Protein AF-A0A3D1R033-F1 (afdb_monomer_lite)

pLDDT: mean 73.78, std 19.78, range [32.72, 96.75]

Structure (mmCIF, N/CA/C/O backbone):
data_AF-A0A3D1R033-F1
#
_entry.id   AF-A0A3D1R033-F1
#
loop_
_atom_site.group_PDB
_atom_site.id
_atom_site.type_symbol
_atom_site.label_atom_id
_atom_site.label_alt_id
_atom_site.label_comp_id
_atom_site.label_asym_id
_atom_site.label_entity_id
_atom_site.label_seq_id
_atom_site.pdbx_PDB_ins_code
_atom_site.Cartn_x
_atom_site.Cartn_y
_atom_site.Cartn_z
_atom_site.occupancy
_atom_site.B_iso_or_equiv
_atom_site.auth_seq_id
_atom_site.auth_comp_id
_atom_site.auth_asym_id
_atom_site.auth_atom_id
_atom_site.pdbx_PDB_model_num
ATOM 1 N N . PRO A 1 1 ? 8.040 41.204 24.868 1.00 49.44 1 PRO A N 1
ATOM 2 C CA . PRO A 1 1 ? 8.671 40.110 24.088 1.00 49.44 1 PRO A CA 1
ATOM 3 C C . PRO A 1 1 ? 7.878 38.825 24.347 1.00 49.44 1 PRO A C 1
ATOM 5 O O . PRO A 1 1 ? 7.526 38.608 25.505 1.00 49.44 1 PRO A O 1
ATOM 8 N N . PRO A 1 2 ? 7.534 38.022 23.327 1.00 40.97 2 PRO A N 1
ATOM 9 C CA . PRO A 1 2 ? 7.002 36.685 23.576 1.00 40.97 2 PRO A CA 1
ATOM 10 C C . PRO A 1 2 ? 8.045 35.855 24.349 1.00 40.97 2 PRO A C 1
ATOM 12 O O . PRO A 1 2 ? 9.244 36.130 24.215 1.00 40.97 2 PRO A O 1
ATOM 15 N N . PRO A 1 3 ? 7.625 34.883 25.179 1.00 46.97 3 PRO A N 1
ATOM 16 C CA . PRO A 1 3 ? 8.569 33.964 25.802 1.00 46.97 3 PRO A CA 1
ATOM 17 C C . PRO A 1 3 ? 9.394 33.267 24.707 1.00 46.97 3 PRO A C 1
ATOM 19 O O . PRO A 1 3 ? 8.871 33.046 23.609 1.00 46.97 3 PRO A O 1
ATOM 22 N N . PRO A 1 4 ? 10.674 32.941 24.967 1.00 55.88 4 PRO A N 1
ATOM 23 C CA . PRO A 1 4 ? 11.448 32.145 24.027 1.00 55.88 4 PRO A CA 1
ATOM 24 C C . PRO A 1 4 ? 10.674 30.858 23.736 1.00 55.88 4 PRO A C 1
ATOM 26 O O . PRO A 1 4 ? 10.127 30.241 24.654 1.00 55.88 4 PRO A O 1
ATOM 29 N N . ALA A 1 5 ? 10.588 30.492 22.456 1.00 43.47 5 ALA A N 1
ATOM 30 C CA . ALA A 1 5 ? 9.993 29.230 22.050 1.00 43.47 5 ALA A CA 1
ATOM 31 C C . ALA A 1 5 ? 10.626 28.102 22.875 1.00 43.47 5 ALA A C 1
ATOM 33 O O . ALA A 1 5 ? 11.848 28.074 23.055 1.00 43.47 5 ALA A O 1
ATOM 34 N N . ALA A 1 6 ? 9.790 27.211 23.413 1.00 36.84 6 ALA A N 1
ATOM 35 C CA . ALA A 1 6 ? 10.281 26.027 24.097 1.00 36.84 6 ALA A CA 1
ATOM 36 C C . ALA A 1 6 ? 11.254 25.285 23.162 1.00 36.84 6 ALA A C 1
ATOM 38 O O . ALA A 1 6 ? 10.999 25.228 21.953 1.00 36.84 6 ALA A O 1
ATOM 39 N N . PRO A 1 7 ? 12.374 24.752 23.682 1.00 39.12 7 PRO A N 1
ATOM 40 C CA . PRO A 1 7 ? 13.265 23.944 22.867 1.00 39.12 7 PRO A CA 1
ATOM 41 C C . PRO A 1 7 ? 12.465 22.783 22.256 1.00 39.12 7 PRO A C 1
ATOM 43 O O . PRO A 1 7 ? 11.552 22.269 22.914 1.00 39.12 7 PRO A O 1
ATOM 46 N N . PRO A 1 8 ? 12.767 22.379 21.010 1.00 33.62 8 PRO A N 1
ATOM 47 C CA . PRO A 1 8 ? 12.106 21.233 20.405 1.00 33.62 8 PRO A CA 1
ATOM 48 C C . PRO A 1 8 ? 12.266 20.009 21.321 1.00 33.62 8 PRO A C 1
ATOM 50 O O . PRO A 1 8 ? 13.303 19.882 21.986 1.00 33.62 8 PRO A O 1
ATOM 53 N N . PRO A 1 9 ? 11.255 19.124 21.395 1.00 33.53 9 PRO A N 1
ATOM 54 C CA . PRO A 1 9 ? 11.379 17.896 22.166 1.00 33.53 9 PRO A CA 1
ATOM 55 C C . PRO A 1 9 ? 12.612 17.108 21.692 1.00 33.53 9 PRO A C 1
ATOM 57 O O . PRO A 1 9 ? 12.979 17.196 20.514 1.00 33.53 9 PRO A O 1
ATOM 60 N N . PRO A 1 10 ? 13.275 16.356 22.589 1.00 34.25 10 PRO A N 1
ATOM 61 C CA . PRO A 1 10 ? 14.372 15.492 22.182 1.00 34.25 10 PRO A CA 1
ATOM 62 C C . PRO A 1 10 ? 13.885 14.511 21.104 1.00 34.25 10 PRO A C 1
ATOM 64 O O . PRO A 1 10 ? 12.712 14.122 21.130 1.00 34.25 10 PRO A O 1
ATOM 67 N N . PRO A 1 11 ? 14.758 14.105 20.164 1.00 32.72 11 PRO A N 1
ATOM 68 C CA . PRO A 1 11 ? 14.402 13.081 19.192 1.00 32.72 11 PRO A CA 1
ATOM 69 C C . PRO A 1 11 ? 13.940 11.810 19.925 1.00 32.72 11 PRO A C 1
ATOM 71 O O . PRO A 1 11 ? 14.441 11.529 21.025 1.00 32.72 11 PRO A O 1
ATOM 74 N N . PRO A 1 12 ? 12.983 11.053 19.358 1.00 34.19 12 PRO A N 1
ATOM 75 C CA . PRO A 1 12 ? 12.573 9.781 19.935 1.00 34.19 12 PRO A CA 1
ATOM 76 C C . PRO A 1 12 ? 13.790 8.853 20.105 1.00 34.19 12 PRO A C 1
ATOM 78 O O . PRO A 1 12 ? 14.786 8.985 19.386 1.00 34.19 12 PRO A O 1
ATOM 81 N N . PRO A 1 13 ? 13.766 7.938 21.092 1.00 35.56 13 PRO A N 1
ATOM 82 C CA . PRO A 1 13 ? 14.843 6.974 21.255 1.00 35.56 13 PRO A CA 1
ATOM 83 C C . PRO A 1 13 ? 14.988 6.131 19.979 1.00 35.56 13 PRO A C 1
ATOM 85 O O . PRO A 1 13 ? 13.977 5.807 19.352 1.00 35.56 13 PRO A O 1
ATOM 88 N N . PRO A 1 14 ? 16.220 5.738 19.603 1.00 40.69 14 PRO A N 1
ATOM 89 C CA . PRO A 1 14 ? 16.421 4.900 18.434 1.00 40.69 14 PRO A CA 1
ATOM 90 C C . PRO A 1 14 ? 15.657 3.579 18.602 1.00 40.69 14 PRO A C 1
ATOM 92 O O . PRO A 1 14 ? 15.590 3.047 19.718 1.00 40.69 14 PRO A O 1
ATOM 95 N N . PRO A 1 15 ? 15.122 3.017 17.508 1.00 43.94 15 PRO A N 1
ATOM 96 C CA . PRO A 1 15 ? 14.388 1.766 17.565 1.00 43.94 15 PRO A CA 1
ATOM 97 C C . PRO A 1 15 ? 15.254 0.627 18.136 1.00 43.94 15 PRO A C 1
ATOM 99 O O . PRO A 1 15 ? 16.477 0.605 17.935 1.00 43.94 15 PRO A O 1
ATOM 102 N N . PRO A 1 16 ? 14.657 -0.347 18.847 1.00 49.84 16 PRO A N 1
ATOM 103 C CA . PRO A 1 16 ? 15.392 -1.479 19.386 1.00 49.84 16 PRO A CA 1
ATOM 104 C C . PRO A 1 16 ? 16.054 -2.270 18.250 1.00 49.84 16 PRO A C 1
ATOM 106 O O . PRO A 1 16 ? 15.474 -2.500 17.187 1.00 49.84 16 PRO A O 1
ATOM 109 N N . ARG A 1 17 ? 17.296 -2.719 18.476 1.00 43.06 17 ARG A N 1
ATOM 110 C CA . ARG A 1 17 ? 18.035 -3.542 17.507 1.00 43.06 17 ARG A CA 1
ATOM 111 C C . ARG A 1 17 ? 17.216 -4.788 17.154 1.00 43.06 17 ARG A C 1
ATOM 113 O O . ARG A 1 17 ? 16.924 -5.596 18.030 1.00 43.06 17 ARG A O 1
ATOM 120 N N . GLY A 1 18 ? 16.891 -4.951 15.872 1.00 49.47 18 GLY A N 1
ATOM 121 C CA . GLY A 1 18 ? 16.101 -6.079 15.364 1.00 49.47 18 GLY A CA 1
ATOM 122 C C . GLY A 1 18 ? 14.633 -5.762 15.067 1.00 49.47 18 GLY A C 1
ATOM 123 O O . GLY A 1 18 ? 13.927 -6.653 14.594 1.00 49.47 18 GLY A O 1
ATOM 124 N N . ALA A 1 19 ? 14.179 -4.524 15.287 1.00 54.16 19 ALA A N 1
ATOM 125 C CA . ALA A 1 19 ? 12.882 -4.082 14.794 1.00 54.16 19 ALA A CA 1
ATOM 126 C C . ALA A 1 19 ? 12.841 -4.162 13.259 1.00 54.16 19 ALA A C 1
ATOM 128 O O . ALA A 1 19 ? 13.741 -3.683 12.563 1.00 54.16 19 ALA A O 1
ATOM 129 N N . ARG A 1 20 ? 11.807 -4.820 12.735 1.00 60.94 20 ARG A N 1
ATOM 130 C CA . ARG A 1 20 ? 11.523 -4.911 11.299 1.00 60.94 20 ARG A CA 1
ATOM 131 C C . ARG A 1 20 ? 10.253 -4.116 11.018 1.00 60.94 20 ARG A C 1
ATOM 133 O O . ARG A 1 20 ? 9.360 -4.132 11.866 1.00 60.94 20 ARG A O 1
ATOM 140 N N . PRO A 1 21 ? 10.149 -3.446 9.857 1.00 64.12 21 PRO A N 1
ATOM 141 C CA . PRO A 1 21 ? 8.902 -2.797 9.495 1.00 64.12 21 PRO A CA 1
ATOM 142 C C . PRO A 1 21 ? 7.780 -3.848 9.467 1.00 64.12 21 PRO A C 1
ATOM 144 O O . PRO A 1 21 ? 8.030 -4.988 9.050 1.00 64.12 21 PRO A O 1
ATOM 147 N N . PRO A 1 22 ? 6.566 -3.497 9.923 1.00 73.38 22 PRO A N 1
ATOM 148 C CA . PRO A 1 22 ? 5.426 -4.389 9.813 1.00 73.38 22 PRO A CA 1
ATOM 149 C C . PRO A 1 22 ? 5.198 -4.774 8.346 1.00 73.38 22 PRO A C 1
ATOM 151 O O . PRO A 1 22 ? 5.546 -4.003 7.441 1.00 73.38 22 PRO A O 1
ATOM 154 N N . PRO A 1 23 ? 4.651 -5.972 8.090 1.00 80.94 23 PRO A N 1
ATOM 155 C CA . PRO A 1 23 ? 4.440 -6.439 6.732 1.00 80.94 23 PRO A CA 1
ATOM 156 C C . PRO A 1 23 ? 3.454 -5.531 5.994 1.00 80.94 23 PRO A C 1
ATOM 158 O O . PRO A 1 23 ? 2.589 -4.892 6.589 1.00 80.94 23 PRO A O 1
ATOM 161 N N . VAL A 1 24 ? 3.589 -5.502 4.673 1.00 85.19 24 VAL A N 1
ATOM 162 C CA . VAL A 1 24 ? 2.673 -4.803 3.771 1.00 85.19 24 VAL A CA 1
ATOM 163 C C . VAL A 1 24 ? 1.866 -5.851 3.028 1.00 85.19 24 VAL A C 1
ATOM 165 O O . VAL A 1 24 ? 2.441 -6.788 2.468 1.00 85.19 24 VAL A O 1
ATOM 168 N N . TYR A 1 25 ? 0.550 -5.675 2.984 1.00 87.56 25 TYR A N 1
ATOM 169 C CA . TYR A 1 25 ? -0.315 -6.519 2.172 1.00 87.56 25 TYR A CA 1
ATOM 170 C C . TYR A 1 25 ? -0.356 -5.994 0.737 1.00 87.56 25 TYR A C 1
ATOM 172 O O . TYR A 1 25 ? -0.741 -4.852 0.486 1.00 87.56 25 TYR A O 1
ATOM 180 N N . TYR A 1 26 ? 0.038 -6.853 -0.201 1.00 89.88 26 TYR A N 1
ATOM 181 C CA . TYR A 1 26 ? -0.122 -6.626 -1.632 1.00 89.88 26 TYR A CA 1
ATOM 182 C C . TYR A 1 26 ? -1.336 -7.411 -2.112 1.00 89.88 26 TYR A C 1
ATOM 184 O O . TYR A 1 26 ? -1.348 -8.640 -2.074 1.00 89.88 26 TYR A O 1
ATOM 192 N N . ILE A 1 27 ? -2.351 -6.691 -2.566 1.00 93.81 27 ILE A N 1
ATOM 193 C CA . ILE A 1 27 ? -3.629 -7.245 -2.995 1.00 93.81 27 ILE A CA 1
ATOM 194 C C . ILE A 1 27 ? -3.624 -7.332 -4.527 1.00 93.81 27 ILE A C 1
ATOM 196 O O . ILE A 1 27 ? -3.289 -6.337 -5.187 1.00 93.81 27 ILE A O 1
ATOM 200 N N . PRO A 1 28 ? -3.976 -8.486 -5.125 1.00 94.50 28 PRO A N 1
ATOM 201 C CA . PRO A 1 28 ? -4.124 -8.593 -6.568 1.00 94.50 28 PRO A CA 1
ATOM 202 C C . PRO A 1 28 ? -5.076 -7.519 -7.091 1.00 94.50 28 PRO A C 1
ATOM 204 O O . PRO A 1 28 ? -6.142 -7.284 -6.530 1.00 94.50 28 PRO A O 1
ATOM 207 N N . ARG A 1 29 ? -4.727 -6.883 -8.213 1.00 93.44 29 ARG A N 1
ATOM 208 C CA . ARG A 1 29 ? -5.549 -5.812 -8.802 1.00 93.44 29 ARG A CA 1
ATOM 209 C C . ARG A 1 29 ? -6.999 -6.237 -9.069 1.00 93.44 29 ARG A C 1
ATOM 211 O O . ARG A 1 29 ? -7.886 -5.394 -9.033 1.00 93.44 29 ARG A O 1
ATOM 218 N N . ALA A 1 30 ? -7.225 -7.519 -9.353 1.00 94.44 30 ALA A N 1
ATOM 219 C CA . ALA A 1 30 ? -8.551 -8.081 -9.602 1.00 94.44 30 ALA A CA 1
ATOM 220 C C . ALA A 1 30 ? -9.460 -8.076 -8.359 1.00 94.44 30 ALA A C 1
ATOM 222 O O . ALA A 1 30 ? -10.676 -8.001 -8.508 1.00 94.44 30 ALA A O 1
ATOM 22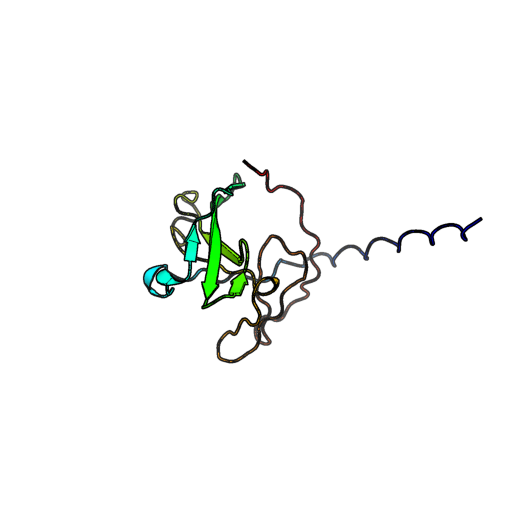3 N N . ASP A 1 31 ? -8.876 -8.097 -7.160 1.00 95.75 31 ASP A N 1
ATOM 224 C CA . ASP A 1 31 ? -9.603 -8.108 -5.886 1.00 95.75 31 ASP A CA 1
ATOM 225 C C . ASP A 1 31 ? -9.816 -6.690 -5.327 1.00 95.75 31 ASP A C 1
ATOM 227 O O . ASP A 1 31 ? -10.384 -6.502 -4.252 1.00 95.75 31 ASP A O 1
ATOM 231 N N . VAL A 1 32 ? -9.373 -5.665 -6.063 1.00 95.50 32 VAL A N 1
ATOM 232 C CA . VAL A 1 32 ? -9.505 -4.256 -5.694 1.00 95.50 32 VAL A CA 1
ATOM 233 C C . VAL A 1 32 ? -10.573 -3.594 -6.557 1.00 95.50 32 VAL A C 1
ATOM 235 O O . VAL A 1 32 ? -10.569 -3.704 -7.783 1.00 95.50 32 VAL A O 1
ATOM 238 N N . ARG A 1 33 ? -11.470 -2.829 -5.925 1.00 95.75 33 ARG A N 1
ATOM 239 C CA . ARG A 1 33 ? -12.432 -1.971 -6.634 1.00 95.75 33 ARG A CA 1
ATOM 240 C C . ARG A 1 33 ? -11.721 -0.765 -7.244 1.00 95.75 33 ARG A C 1
ATOM 242 O O . ARG A 1 33 ? -11.693 0.317 -6.663 1.00 95.75 33 ARG A O 1
ATOM 249 N N . MET A 1 34 ? -11.135 -0.970 -8.419 1.00 94.88 34 MET A N 1
ATOM 250 C CA . MET A 1 34 ? -10.332 0.036 -9.120 1.00 94.88 34 MET A CA 1
ATOM 251 C C . MET A 1 34 ? -11.116 1.296 -9.510 1.00 94.88 34 MET A C 1
ATOM 253 O O . MET A 1 34 ? -10.488 2.325 -9.735 1.00 94.88 34 MET A O 1
ATOM 257 N N . ASP A 1 35 ? -12.449 1.243 -9.552 1.00 96.75 35 ASP A N 1
ATOM 258 C CA . ASP A 1 35 ? -13.307 2.398 -9.863 1.00 96.75 35 ASP A CA 1
ATOM 259 C C . ASP A 1 35 ? -13.181 3.535 -8.835 1.00 96.75 35 ASP A C 1
ATOM 261 O O . ASP A 1 35 ? -13.482 4.682 -9.147 1.00 96.75 35 ASP A O 1
ATOM 265 N N . HIS A 1 36 ? -12.697 3.226 -7.626 1.00 96.38 36 HIS A N 1
ATOM 266 C CA . HIS A 1 36 ? -12.407 4.206 -6.576 1.00 96.38 36 HIS A CA 1
ATOM 267 C C . HIS A 1 36 ? -10.956 4.696 -6.587 1.00 96.38 36 HIS A C 1
ATOM 269 O O . HIS A 1 36 ? -10.581 5.487 -5.730 1.00 96.38 36 HIS A O 1
ATOM 275 N N . LEU A 1 37 ? -10.111 4.203 -7.498 1.00 95.38 37 LEU A N 1
ATOM 276 C CA . LEU A 1 37 ? -8.687 4.527 -7.521 1.00 95.38 37 LEU A CA 1
ATOM 277 C C . LEU A 1 37 ? -8.337 5.413 -8.708 1.00 95.38 37 LEU A C 1
ATOM 279 O O . LEU A 1 37 ? -8.297 4.969 -9.859 1.00 95.38 37 LEU A O 1
ATOM 283 N N . ARG A 1 38 ? -7.961 6.653 -8.407 1.00 96.19 38 ARG A N 1
ATOM 284 C CA . ARG A 1 38 ? -7.482 7.607 -9.400 1.00 96.19 38 ARG A CA 1
ATOM 285 C C . ARG A 1 38 ? -5.963 7.639 -9.419 1.00 96.19 38 ARG A C 1
ATOM 287 O O . ARG A 1 38 ? -5.324 7.956 -8.425 1.00 96.19 38 ARG A O 1
ATOM 294 N N . LEU A 1 39 ? -5.367 7.333 -10.571 1.00 93.50 39 LEU A N 1
ATOM 295 C CA . LEU A 1 39 ? -3.916 7.411 -10.744 1.00 93.50 39 LEU A CA 1
ATOM 296 C C . LEU A 1 39 ? -3.435 8.865 -10.630 1.00 93.50 39 LEU A C 1
ATOM 298 O O . LEU A 1 39 ? -3.978 9.752 -11.288 1.00 93.50 39 LEU A O 1
ATOM 302 N N . THR A 1 40 ? -2.375 9.079 -9.855 1.00 91.31 40 THR A N 1
ATOM 303 C CA . THR A 1 40 ? -1.723 10.386 -9.701 1.00 91.31 40 THR A CA 1
ATOM 304 C C . THR A 1 40 ? -0.471 10.496 -10.574 1.00 91.31 40 THR A C 1
ATOM 306 O O . THR A 1 40 ? 0.039 9.504 -11.106 1.00 91.31 40 THR A O 1
ATOM 309 N N . GLU A 1 41 ? 0.057 11.712 -10.716 1.00 87.06 41 GLU A N 1
ATOM 310 C CA . GLU A 1 41 ? 1.322 11.944 -11.423 1.00 87.06 41 GLU A CA 1
ATOM 311 C C . GLU A 1 41 ? 2.545 11.516 -10.603 1.00 87.06 41 GLU A C 1
ATOM 313 O O . GLU A 1 41 ? 3.595 11.239 -11.188 1.00 87.06 41 GLU A O 1
ATOM 318 N N . ARG A 1 42 ? 2.401 11.396 -9.274 1.00 81.19 42 ARG A N 1
ATOM 319 C CA . ARG A 1 42 ? 3.502 11.089 -8.359 1.00 81.19 42 ARG A CA 1
ATOM 320 C C . ARG A 1 42 ? 4.082 9.706 -8.616 1.00 81.19 42 ARG A C 1
ATOM 322 O O . ARG A 1 42 ? 3.364 8.712 -8.785 1.00 81.19 42 ARG A O 1
ATOM 329 N N . ARG A 1 43 ? 5.412 9.644 -8.589 1.00 82.44 43 ARG A N 1
ATOM 330 C CA . ARG A 1 43 ? 6.201 8.421 -8.729 1.00 82.44 43 ARG A CA 1
ATOM 331 C C . ARG A 1 43 ? 7.394 8.483 -7.789 1.00 82.44 43 ARG A C 1
ATOM 333 O O . ARG A 1 43 ? 7.973 9.542 -7.579 1.00 82.44 43 ARG A O 1
ATOM 340 N N . THR A 1 44 ? 7.769 7.331 -7.264 1.00 79.88 44 THR A N 1
ATOM 341 C CA . THR A 1 44 ? 9.017 7.148 -6.517 1.00 79.88 44 THR A CA 1
ATOM 342 C C . THR A 1 44 ? 9.762 5.968 -7.109 1.00 79.88 44 THR A C 1
ATOM 344 O O . THR A 1 44 ? 9.175 5.110 -7.782 1.00 79.88 44 THR A O 1
ATOM 347 N N . TRP A 1 45 ? 11.070 5.931 -6.903 1.00 76.12 45 TRP A N 1
ATOM 348 C CA . TRP A 1 45 ? 11.907 4.854 -7.406 1.00 76.12 45 TRP A CA 1
ATOM 349 C C . TRP A 1 45 ? 12.762 4.265 -6.293 1.00 76.12 45 TRP A C 1
ATOM 351 O O . TRP A 1 45 ? 13.526 4.979 -5.651 1.00 76.12 45 TRP A O 1
ATOM 361 N N . CYS A 1 46 ? 12.680 2.941 -6.126 1.00 75.88 46 CYS A N 1
ATOM 362 C CA . CYS A 1 46 ? 13.668 2.177 -5.368 1.00 75.88 46 CYS A CA 1
ATOM 363 C C . CYS A 1 46 ? 14.478 1.312 -6.325 1.00 75.88 46 CYS A C 1
ATOM 365 O O . CYS A 1 46 ? 13.907 0.541 -7.101 1.00 75.88 46 CYS A O 1
ATOM 367 N N . VAL A 1 47 ? 15.798 1.301 -6.148 1.00 70.69 47 VAL A N 1
ATOM 368 C CA . VAL A 1 47 ? 16.707 0.342 -6.800 1.00 70.69 47 VAL A CA 1
ATOM 369 C C . VAL A 1 47 ? 16.250 -1.114 -6.633 1.00 70.69 47 VAL A C 1
ATOM 371 O O . VAL A 1 47 ? 16.402 -1.945 -7.523 1.00 70.69 47 VAL A O 1
ATOM 374 N N . CYS A 1 48 ? 15.637 -1.408 -5.490 1.00 68.81 48 CYS A N 1
ATOM 375 C CA . CYS A 1 48 ? 15.199 -2.727 -5.074 1.00 68.81 48 CYS A CA 1
ATOM 376 C C . CYS A 1 48 ? 13.849 -3.156 -5.669 1.00 68.81 48 CYS A C 1
ATOM 378 O O . CYS A 1 48 ? 13.650 -4.330 -5.979 1.00 68.81 48 CYS A O 1
ATOM 380 N N . ARG A 1 49 ? 12.913 -2.209 -5.802 1.00 74.56 49 ARG A N 1
ATOM 381 C CA . ARG A 1 49 ? 11.485 -2.462 -6.066 1.00 74.56 49 ARG A CA 1
ATOM 382 C C . ARG A 1 49 ? 11.017 -1.942 -7.423 1.00 74.56 49 ARG A C 1
ATOM 384 O O . ARG A 1 49 ? 9.977 -2.377 -7.899 1.00 74.56 49 ARG A O 1
ATOM 391 N N . GLY A 1 50 ? 11.789 -1.077 -8.077 1.00 82.06 50 GLY A N 1
ATOM 392 C CA . GLY A 1 50 ? 11.398 -0.398 -9.308 1.00 82.06 50 GLY A CA 1
ATOM 393 C C . GLY A 1 50 ? 10.607 0.884 -9.038 1.00 82.06 50 GLY A C 1
ATOM 394 O O . GLY A 1 50 ? 10.727 1.493 -7.974 1.00 82.06 50 GLY A O 1
ATOM 395 N N . VAL A 1 51 ? 9.814 1.308 -10.027 1.00 83.88 51 VAL A N 1
ATOM 396 C CA . VAL A 1 51 ? 9.015 2.544 -9.960 1.00 83.88 51 VAL A CA 1
ATOM 397 C C . VAL A 1 51 ? 7.666 2.267 -9.304 1.00 83.88 51 VAL A C 1
ATOM 399 O O . VAL A 1 51 ? 6.883 1.471 -9.832 1.00 83.88 51 VAL A O 1
ATOM 402 N N . ALA A 1 52 ? 7.370 2.954 -8.203 1.00 85.94 52 ALA A N 1
ATOM 403 C CA . ALA A 1 52 ? 6.038 2.973 -7.613 1.00 85.94 52 ALA A CA 1
ATOM 404 C C . ALA A 1 52 ? 5.150 4.003 -8.324 1.00 85.94 52 ALA A C 1
ATOM 406 O O . ALA A 1 52 ? 5.598 5.082 -8.718 1.00 85.94 52 ALA A O 1
ATOM 407 N N . ARG A 1 53 ? 3.868 3.675 -8.463 1.00 88.62 53 ARG A N 1
ATOM 408 C CA . ARG A 1 53 ? 2.809 4.602 -8.873 1.00 88.62 53 ARG A CA 1
ATOM 409 C C . ARG A 1 53 ? 1.799 4.744 -7.751 1.00 88.62 53 ARG A C 1
ATOM 411 O O . ARG A 1 53 ? 1.438 3.732 -7.155 1.00 88.62 53 ARG A O 1
ATOM 418 N N . TYR A 1 54 ? 1.321 5.961 -7.528 1.00 89.81 54 TYR A N 1
ATOM 419 C CA . TYR A 1 54 ? 0.394 6.283 -6.445 1.00 89.81 54 TYR A CA 1
ATOM 420 C C . TYR A 1 54 ? -1.009 6.573 -6.966 1.00 89.81 54 TYR A C 1
ATOM 422 O O . TYR A 1 54 ? -1.171 7.133 -8.054 1.00 89.81 54 TYR A O 1
ATOM 430 N N . TYR A 1 55 ? -2.005 6.220 -6.161 1.00 91.88 55 TYR A N 1
ATOM 431 C CA . TYR A 1 55 ? -3.415 6.447 -6.432 1.00 91.88 55 TYR A CA 1
ATOM 432 C C . TYR A 1 55 ? -4.060 7.202 -5.272 1.00 91.88 55 TYR A C 1
ATOM 434 O O . TYR A 1 55 ? -3.794 6.897 -4.105 1.00 91.88 55 TYR A O 1
ATOM 442 N N . ASP A 1 56 ? -4.931 8.144 -5.610 1.00 92.88 56 ASP A N 1
ATOM 443 C CA . ASP A 1 56 ? -5.906 8.700 -4.680 1.00 92.88 56 ASP A CA 1
ATOM 444 C C . ASP A 1 56 ? -7.085 7.725 -4.574 1.00 92.88 56 ASP A C 1
ATOM 446 O O . ASP A 1 56 ? -7.465 7.091 -5.565 1.00 92.88 56 ASP A O 1
ATOM 450 N N . VAL A 1 57 ? -7.645 7.588 -3.373 1.00 94.50 57 VAL A N 1
ATOM 451 C CA . VAL A 1 57 ? -8.869 6.812 -3.137 1.00 94.50 57 VAL A CA 1
ATOM 452 C C . VAL A 1 57 ? -10.037 7.791 -3.068 1.00 94.50 57 VAL A C 1
ATOM 454 O O . VAL A 1 57 ? -10.093 8.619 -2.160 1.00 94.50 57 VAL A O 1
ATOM 457 N N . GLU A 1 58 ? -10.961 7.695 -4.019 1.00 95.56 58 GLU A N 1
ATOM 458 C CA . GLU A 1 58 ? -12.128 8.570 -4.155 1.00 95.56 58 GLU A CA 1
ATOM 459 C C . GLU A 1 58 ? -13.418 7.780 -3.862 1.00 95.56 58 GLU A C 1
ATOM 461 O O . GLU A 1 58 ? -13.776 6.830 -4.570 1.00 95.56 58 GLU A O 1
ATOM 466 N N . VAL A 1 59 ? -14.133 8.166 -2.800 1.00 92.56 59 VAL A N 1
ATOM 467 C CA . VAL A 1 59 ? -15.409 7.551 -2.400 1.00 92.56 59 VAL A CA 1
ATOM 468 C C . VAL A 1 59 ? -16.410 8.651 -2.061 1.00 92.56 59 VAL A C 1
ATOM 470 O O . VAL A 1 59 ? -16.292 9.329 -1.042 1.00 92.56 59 VAL A O 1
ATOM 473 N N . GLY A 1 60 ? -17.426 8.817 -2.912 1.00 91.00 60 GLY A N 1
ATOM 474 C CA . GLY A 1 60 ? -18.357 9.940 -2.791 1.00 91.00 60 GLY A CA 1
ATOM 475 C C . GLY A 1 60 ? -17.609 11.268 -2.921 1.00 91.00 60 GLY A C 1
ATOM 476 O O . GLY A 1 60 ? -16.875 11.459 -3.886 1.00 91.00 60 GLY A O 1
ATOM 477 N N . ASP A 1 61 ? -17.768 12.146 -1.932 1.00 90.88 61 ASP A N 1
ATOM 478 C CA . ASP A 1 61 ? -17.095 13.452 -1.883 1.00 90.88 61 ASP A CA 1
ATOM 479 C C . ASP A 1 61 ? -15.745 13.415 -1.134 1.00 90.88 61 ASP A C 1
ATOM 481 O O . ASP A 1 61 ? -15.064 14.436 -1.026 1.00 90.88 61 ASP A O 1
ATOM 485 N N . ALA A 1 62 ? -15.352 12.258 -0.587 1.00 91.50 62 ALA A N 1
ATOM 486 C CA . ALA A 1 62 ? -14.114 12.097 0.168 1.00 91.50 62 ALA A CA 1
ATOM 487 C C . ALA A 1 62 ? -12.962 11.635 -0.734 1.00 91.50 62 ALA A C 1
ATOM 489 O O . ALA A 1 62 ? -13.113 10.713 -1.541 1.00 91.50 62 ALA A O 1
ATOM 490 N N . ILE A 1 63 ? -11.794 12.256 -0.549 1.00 93.12 63 ILE A N 1
ATOM 491 C CA . ILE A 1 63 ? -10.562 11.931 -1.271 1.00 93.12 63 ILE A CA 1
ATOM 492 C C . ILE A 1 63 ? -9.451 11.666 -0.258 1.00 93.12 63 ILE A C 1
ATOM 494 O O . ILE A 1 63 ? -9.031 12.568 0.468 1.00 93.12 63 ILE A O 1
ATOM 498 N N . ALA A 1 64 ? -8.943 10.438 -0.249 1.00 90.69 64 ALA A N 1
ATOM 499 C CA . ALA A 1 64 ? -7.742 10.069 0.484 1.00 90.69 64 ALA A CA 1
ATOM 500 C C . ALA A 1 64 ? -6.535 10.114 -0.464 1.00 90.69 64 ALA A C 1
ATOM 502 O O . ALA A 1 64 ? -6.351 9.256 -1.334 1.00 90.69 64 ALA A O 1
ATOM 503 N N . VAL A 1 65 ? -5.727 11.162 -0.304 1.00 90.50 65 VAL A N 1
ATOM 504 C CA . VAL A 1 65 ? -4.626 11.503 -1.211 1.00 90.50 65 VAL A CA 1
ATOM 505 C C . VAL A 1 65 ? -3.480 10.502 -1.084 1.00 90.50 65 VAL A C 1
ATOM 507 O O . VAL A 1 65 ? -2.966 10.258 0.009 1.00 90.50 65 VAL A O 1
ATOM 510 N N . GLN A 1 66 ? -3.051 9.946 -2.219 1.00 88.44 66 GLN A N 1
ATOM 511 C CA . GLN A 1 66 ? -1.944 8.995 -2.341 1.00 88.44 66 GLN A CA 1
ATOM 512 C C . GLN A 1 66 ? -2.043 7.849 -1.326 1.00 88.44 66 GLN A C 1
ATOM 514 O O . GLN A 1 66 ? -1.037 7.412 -0.761 1.00 88.44 66 GLN A O 1
ATOM 519 N N . ALA A 1 67 ? -3.266 7.399 -1.051 1.00 89.81 67 ALA A N 1
ATOM 520 C CA . ALA A 1 67 ? -3.551 6.386 -0.045 1.00 89.81 67 ALA A CA 1
ATOM 521 C C . ALA A 1 67 ? -3.270 4.958 -0.534 1.00 89.81 67 ALA A C 1
ATOM 523 O O . ALA A 1 67 ? -3.205 4.042 0.283 1.00 89.81 67 ALA A O 1
ATOM 524 N N . ALA A 1 68 ? -3.042 4.764 -1.836 1.00 91.25 68 ALA A N 1
ATOM 525 C CA . ALA A 1 68 ? -2.636 3.481 -2.400 1.00 91.25 68 ALA A CA 1
ATOM 526 C C . ALA A 1 68 ? -1.437 3.610 -3.347 1.00 91.25 68 ALA A C 1
ATOM 528 O O . ALA A 1 68 ? -1.202 4.661 -3.948 1.00 91.25 68 ALA A O 1
ATOM 529 N N . TRP A 1 69 ? -0.687 2.521 -3.519 1.00 92.44 69 TRP A N 1
ATOM 530 C CA . TRP A 1 69 ? 0.418 2.447 -4.473 1.00 92.44 69 TRP A CA 1
ATOM 531 C C . TRP A 1 69 ? 0.548 1.068 -5.121 1.00 92.44 69 TRP A C 1
ATOM 533 O O . TRP A 1 69 ? -0.000 0.073 -4.653 1.00 92.44 69 TRP A O 1
ATOM 543 N N . SER A 1 70 ? 1.269 1.012 -6.241 1.00 91.06 70 SER A N 1
ATOM 544 C CA . SER A 1 70 ? 1.529 -0.215 -6.996 1.00 91.06 70 SER A CA 1
ATOM 545 C C . SER A 1 70 ? 2.878 -0.164 -7.707 1.00 91.06 70 SER A C 1
ATOM 547 O O . SER A 1 70 ? 3.309 0.901 -8.153 1.00 91.06 70 SER A O 1
ATOM 549 N N . TYR A 1 71 ? 3.497 -1.330 -7.899 1.00 90.25 71 TYR A N 1
ATOM 550 C CA . TYR A 1 71 ? 4.663 -1.510 -8.764 1.00 90.25 71 TYR A CA 1
ATOM 551 C C . TYR A 1 71 ? 4.238 -2.183 -10.082 1.00 90.25 71 TYR A C 1
ATOM 553 O O . TYR A 1 71 ? 4.142 -3.409 -10.140 1.00 90.25 71 TYR A O 1
ATOM 561 N N . PRO A 1 72 ? 3.973 -1.435 -11.172 1.00 88.25 72 PRO A N 1
ATOM 562 C CA . PRO A 1 72 ? 3.587 -2.033 -12.458 1.00 88.25 72 PRO A CA 1
ATOM 563 C C . PRO A 1 72 ? 4.744 -2.773 -13.149 1.00 88.25 72 PRO A C 1
ATOM 565 O O . PRO A 1 72 ? 4.521 -3.696 -13.936 1.00 88.25 72 PRO A O 1
ATOM 568 N N . HIS A 1 73 ? 5.980 -2.365 -12.852 1.00 86.81 73 HIS A N 1
ATOM 569 C CA . HIS A 1 73 ? 7.210 -2.927 -13.408 1.00 86.81 73 HIS A CA 1
ATOM 570 C C . HIS A 1 73 ? 8.240 -3.121 -12.283 1.00 86.81 73 HIS A C 1
ATOM 572 O O . HIS A 1 73 ? 9.194 -2.343 -12.195 1.00 86.81 73 HIS A O 1
ATOM 578 N N . PRO A 1 74 ? 8.023 -4.097 -11.380 1.00 86.31 74 PRO A N 1
ATOM 579 C CA . PRO A 1 74 ? 8.972 -4.378 -10.316 1.00 86.31 74 PRO A CA 1
ATOM 580 C C . PRO A 1 74 ? 10.242 -5.032 -10.871 1.00 86.31 74 PRO A C 1
ATOM 582 O O . PRO A 1 74 ? 10.291 -5.476 -12.023 1.00 86.31 74 PRO A O 1
ATOM 585 N N . THR A 1 75 ? 11.278 -5.109 -10.039 1.00 83.25 75 THR A N 1
ATOM 586 C CA . THR A 1 75 ? 12.481 -5.895 -10.345 1.00 83.25 75 THR A CA 1
ATOM 587 C C . THR A 1 75 ? 12.139 -7.390 -10.468 1.00 83.25 75 THR A C 1
ATOM 589 O O . THR A 1 75 ? 11.129 -7.835 -9.915 1.00 83.25 75 THR A O 1
ATOM 592 N N . PRO A 1 76 ? 12.963 -8.207 -11.158 1.00 85.31 76 PRO A N 1
ATOM 593 C CA . PRO A 1 76 ? 12.680 -9.635 -11.342 1.00 85.31 76 PRO A CA 1
ATOM 594 C C . PRO A 1 76 ? 12.441 -10.396 -10.031 1.00 85.31 76 PRO A C 1
ATOM 596 O O . PRO A 1 76 ? 11.569 -11.259 -9.976 1.00 85.31 76 PRO A O 1
ATOM 599 N N . SER A 1 77 ? 13.158 -10.026 -8.966 1.00 83.06 77 SER A N 1
ATOM 600 C CA . SER A 1 77 ? 13.026 -10.624 -7.632 1.00 83.06 77 SER A CA 1
ATOM 601 C C . SER A 1 77 ? 11.682 -10.348 -6.951 1.00 83.06 77 SER A C 1
ATOM 603 O O . SER A 1 77 ? 11.373 -10.999 -5.964 1.00 83.06 77 SER A O 1
ATOM 605 N N . LEU A 1 78 ? 10.897 -9.389 -7.451 1.00 84.62 78 LEU A N 1
ATOM 606 C CA . LEU A 1 78 ? 9.587 -8.998 -6.921 1.00 84.62 78 LEU A CA 1
ATOM 607 C C . LEU A 1 78 ? 8.491 -9.087 -7.989 1.00 84.62 78 LEU A C 1
ATOM 609 O O . LEU A 1 78 ? 7.471 -8.403 -7.923 1.00 84.62 78 LEU A O 1
ATOM 613 N N . ASN A 1 79 ? 8.681 -9.936 -9.000 1.00 87.94 79 ASN A N 1
ATOM 614 C CA . ASN A 1 79 ? 7.705 -10.092 -10.075 1.00 87.94 79 ASN A CA 1
ATOM 615 C C . ASN A 1 79 ? 6.360 -10.670 -9.589 1.00 87.94 79 ASN A C 1
ATOM 617 O O . ASN A 1 79 ? 5.344 -10.471 -10.249 1.00 87.94 79 ASN A O 1
ATOM 621 N N . GLU A 1 80 ? 6.333 -11.337 -8.431 1.00 89.06 80 GLU A N 1
ATOM 622 C CA . GLU A 1 80 ? 5.108 -11.864 -7.811 1.00 89.06 80 GLU A CA 1
ATOM 623 C C . GLU A 1 80 ? 4.102 -10.772 -7.408 1.00 89.06 80 GLU A C 1
ATOM 625 O O . GLU A 1 80 ? 2.901 -10.996 -7.501 1.00 89.06 80 GLU A O 1
ATOM 630 N N . ILE A 1 81 ? 4.572 -9.569 -7.051 1.00 89.50 81 ILE A N 1
ATOM 631 C CA . ILE A 1 81 ? 3.713 -8.427 -6.682 1.00 89.50 81 ILE A CA 1
ATOM 632 C C . ILE A 1 81 ? 3.432 -7.489 -7.864 1.00 89.50 81 ILE A C 1
ATOM 634 O O . ILE A 1 81 ? 2.964 -6.360 -7.685 1.00 89.50 81 ILE A O 1
ATOM 638 N N . LYS A 1 82 ? 3.754 -7.905 -9.094 1.00 92.00 82 LYS A N 1
ATOM 639 C CA . LYS A 1 82 ? 3.625 -7.051 -10.275 1.00 92.00 82 LYS A CA 1
ATOM 640 C C . LYS A 1 82 ? 2.182 -6.591 -10.464 1.00 92.00 82 LYS A C 1
ATOM 642 O O . LYS A 1 82 ? 1.284 -7.383 -10.733 1.00 92.00 82 LYS A O 1
ATOM 647 N N . GLY A 1 83 ? 1.982 -5.278 -10.394 1.00 88.94 83 GLY A N 1
ATOM 648 C CA . GLY A 1 83 ? 0.675 -4.646 -10.557 1.00 88.94 83 GLY A CA 1
ATOM 649 C C . GLY A 1 83 ? -0.280 -4.844 -9.379 1.00 88.94 83 GLY A C 1
ATOM 650 O O . GLY A 1 83 ? -1.428 -4.421 -9.487 1.00 88.94 83 GLY A O 1
ATOM 651 N N . TYR A 1 84 ? 0.171 -5.450 -8.276 1.00 94.88 84 TYR A N 1
ATOM 652 C CA . TYR A 1 84 ? -0.608 -5.553 -7.044 1.00 94.88 84 TYR A CA 1
ATOM 653 C C . TYR A 1 84 ? -0.679 -4.179 -6.380 1.00 94.88 84 TYR A C 1
ATOM 655 O O . TYR A 1 84 ? 0.145 -3.296 -6.653 1.00 94.88 84 TYR A O 1
ATOM 663 N N . LEU A 1 85 ? -1.691 -3.993 -5.543 1.00 92.94 85 LEU A N 1
ATOM 664 C CA . LEU A 1 85 ? -1.985 -2.739 -4.863 1.00 92.94 85 LEU A CA 1
ATOM 665 C C . LEU A 1 85 ? -1.706 -2.903 -3.372 1.00 92.94 85 LEU A C 1
ATOM 667 O O . LEU A 1 85 ? -2.070 -3.914 -2.778 1.00 92.94 85 LEU A O 1
ATOM 671 N N . ALA A 1 86 ? -1.089 -1.894 -2.778 1.00 90.88 86 ALA A N 1
ATOM 672 C CA . ALA A 1 86 ? -0.941 -1.761 -1.337 1.00 90.88 86 ALA A CA 1
ATOM 673 C C . ALA A 1 86 ? -1.544 -0.424 -0.887 1.00 90.88 86 ALA A C 1
ATOM 675 O O . ALA A 1 86 ? -1.672 0.505 -1.690 1.00 90.88 86 ALA A O 1
ATOM 676 N N . PHE A 1 87 ? -1.950 -0.352 0.381 1.00 89.88 87 PHE A N 1
ATOM 677 C CA . PHE A 1 87 ? -2.675 0.785 0.951 1.00 89.88 87 PHE A CA 1
ATOM 678 C C . PHE A 1 87 ? -2.015 1.264 2.238 1.00 89.88 87 PHE A C 1
ATOM 680 O O . PHE A 1 87 ? -1.483 0.455 2.999 1.00 89.88 87 PHE A O 1
ATOM 687 N N . TYR A 1 88 ? -2.062 2.577 2.464 1.00 86.56 88 TYR A N 1
ATOM 688 C CA . TYR A 1 88 ? -1.559 3.239 3.664 1.00 86.56 88 TYR A CA 1
ATOM 689 C C . TYR A 1 88 ? -2.687 3.275 4.700 1.00 86.56 88 TYR A C 1
ATOM 691 O O . TYR A 1 88 ? -3.637 4.042 4.514 1.00 86.56 88 TYR A O 1
ATOM 699 N N . PRO A 1 89 ? -2.631 2.471 5.780 1.00 86.62 89 PRO A N 1
ATOM 700 C CA . PRO A 1 89 ? -3.727 2.417 6.745 1.00 86.62 89 PRO A CA 1
ATOM 701 C C . PRO A 1 89 ? -3.913 3.736 7.511 1.00 86.62 89 PRO A C 1
ATOM 703 O O . PRO A 1 89 ? -5.003 3.990 8.010 1.00 86.62 89 PRO A O 1
ATOM 706 N N . ASP A 1 90 ? -2.877 4.579 7.581 1.00 83.12 90 ASP A N 1
ATOM 707 C CA . ASP A 1 90 ? -2.897 5.915 8.192 1.00 83.12 90 ASP A CA 1
ATOM 708 C C . ASP A 1 90 ? -3.550 6.997 7.316 1.00 83.12 90 ASP A C 1
ATOM 710 O O . ASP A 1 90 ? -3.850 8.080 7.813 1.00 83.12 90 ASP A O 1
ATOM 714 N N . ARG A 1 91 ? -3.783 6.728 6.024 1.00 85.44 91 ARG A N 1
ATOM 715 C CA . ARG A 1 91 ? -4.334 7.7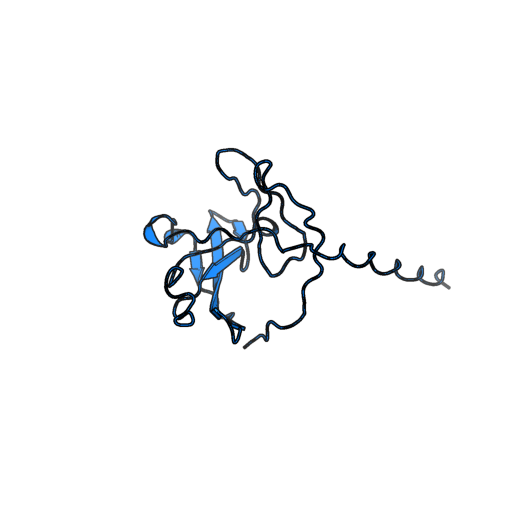11 5.068 1.00 85.44 91 ARG A CA 1
ATOM 716 C C . ARG A 1 91 ? -5.811 7.509 4.756 1.00 85.44 91 ARG A C 1
ATOM 718 O O . ARG A 1 91 ? -6.351 8.210 3.907 1.00 85.44 91 ARG A O 1
ATOM 725 N N . VAL A 1 92 ? -6.454 6.548 5.406 1.00 86.00 92 VAL A N 1
ATOM 726 C CA . VAL A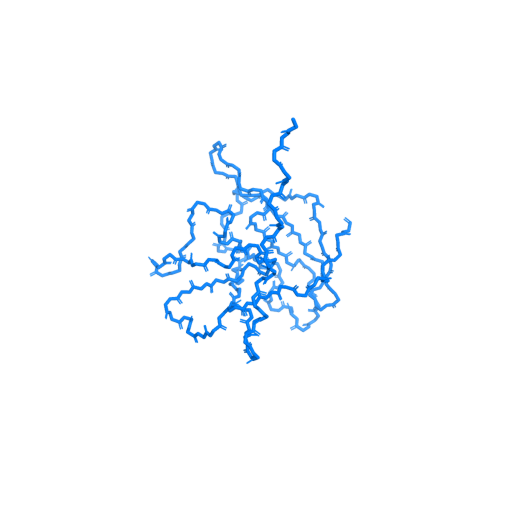 1 92 ? -7.871 6.217 5.224 1.00 86.00 92 VAL A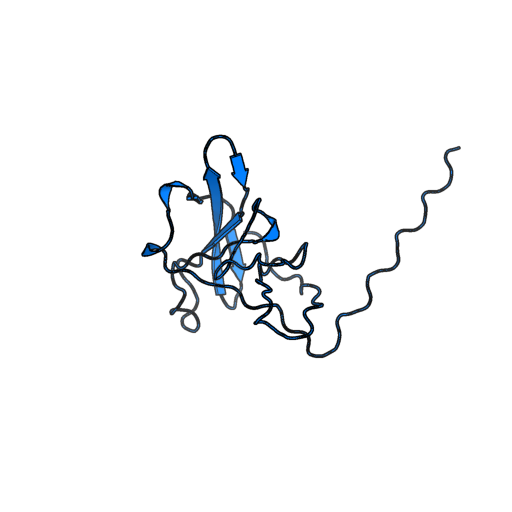 CA 1
ATOM 727 C C . VAL A 1 92 ? -8.594 6.276 6.566 1.00 86.00 92 VAL A C 1
ATOM 729 O O . VAL A 1 92 ? -7.982 6.077 7.612 1.00 86.00 92 VAL A O 1
ATOM 732 N N . ASP A 1 93 ? -9.911 6.487 6.553 1.00 86.88 93 ASP A N 1
ATOM 733 C CA . ASP A 1 93 ? -10.713 6.566 7.788 1.00 86.88 93 ASP A CA 1
ATOM 734 C C . ASP A 1 93 ? -10.641 5.275 8.622 1.00 86.88 93 ASP A C 1
ATOM 736 O O . ASP A 1 93 ? -10.722 5.266 9.859 1.00 86.88 93 ASP A O 1
ATOM 740 N N . SER A 1 94 ? -10.528 4.138 7.929 1.00 87.19 94 SER A N 1
ATOM 741 C CA . SER A 1 94 ? -10.360 2.837 8.557 1.00 87.19 94 SER A CA 1
ATOM 742 C C . SER A 1 94 ? -9.806 1.792 7.593 1.00 87.19 94 SER A C 1
ATOM 744 O O . SER A 1 94 ? -10.134 1.780 6.409 1.00 87.19 94 SER A O 1
ATOM 746 N N . CYS A 1 95 ? -8.988 0.891 8.130 1.00 86.88 95 CYS A N 1
ATOM 747 C CA . CYS A 1 95 ? -8.440 -0.267 7.438 1.00 86.88 95 CYS A CA 1
ATOM 748 C C . CYS A 1 95 ? -8.632 -1.488 8.340 1.00 86.88 95 CYS A C 1
ATOM 750 O O . CYS A 1 95 ? -8.357 -1.413 9.542 1.00 86.88 95 CYS A O 1
ATOM 752 N N . PHE A 1 96 ? -9.134 -2.587 7.778 1.00 87.44 96 PHE A N 1
ATOM 753 C CA . PHE A 1 96 ? -9.415 -3.811 8.520 1.00 87.44 96 PHE A CA 1
ATOM 754 C C . PHE A 1 96 ? -8.869 -5.038 7.791 1.00 87.44 96 PHE A C 1
ATOM 756 O O . PHE A 1 96 ? -8.979 -5.126 6.569 1.00 87.44 96 PHE A O 1
ATOM 763 N N . VAL A 1 97 ? -8.347 -5.997 8.553 1.00 85.62 97 VAL A N 1
ATOM 764 C CA . VAL A 1 97 ? -7.992 -7.350 8.096 1.00 85.62 97 VAL A CA 1
ATOM 765 C C . VAL A 1 97 ? -8.763 -8.329 8.963 1.00 85.62 97 VAL A C 1
ATOM 767 O O . VAL A 1 97 ? -8.698 -8.228 10.183 1.00 85.62 97 VAL A O 1
ATOM 770 N N . ASP A 1 98 ? -9.549 -9.213 8.348 1.00 84.25 98 ASP A N 1
ATOM 771 C CA . ASP A 1 98 ? -10.368 -10.213 9.053 1.00 84.25 98 ASP A CA 1
ATOM 772 C C . ASP A 1 98 ? -11.238 -9.637 10.192 1.00 84.25 98 ASP A C 1
ATOM 774 O O . ASP A 1 98 ? -11.502 -10.270 11.210 1.00 84.25 98 ASP A O 1
ATOM 778 N N . GLY A 1 99 ? -11.713 -8.399 10.011 1.00 82.81 99 GLY A N 1
ATOM 779 C CA . GLY A 1 99 ? -12.533 -7.677 10.991 1.00 82.81 99 GLY A CA 1
ATOM 780 C C . GLY A 1 99 ? -11.743 -6.955 12.088 1.00 82.81 99 GLY A C 1
ATOM 781 O O . GLY A 1 99 ? -12.335 -6.206 12.866 1.00 82.81 99 GLY A O 1
ATOM 782 N N . GLU A 1 100 ? -10.420 -7.101 12.135 1.00 83.50 100 GLU A N 1
ATOM 783 C CA . GLU A 1 100 ? -9.551 -6.377 13.056 1.00 83.50 100 GLU A CA 1
ATOM 784 C C . GLU A 1 100 ? -9.075 -5.054 12.450 1.00 83.50 100 GLU A C 1
ATOM 786 O O . GLU A 1 100 ? -8.600 -5.014 11.316 1.00 83.50 100 GLU A O 1
ATOM 791 N N . ARG A 1 101 ? -9.176 -3.952 13.208 1.00 84.12 101 ARG A N 1
ATOM 792 C CA . ARG A 1 101 ? -8.675 -2.645 12.765 1.00 84.12 101 ARG A CA 1
ATOM 793 C C . ARG A 1 101 ? -7.147 -2.646 12.747 1.00 84.12 101 ARG A C 1
ATOM 795 O O . ARG A 1 101 ? -6.513 -2.785 13.792 1.00 84.12 101 ARG A O 1
ATOM 802 N N . VAL A 1 102 ? -6.579 -2.389 11.574 1.00 84.44 102 VAL A N 1
ATOM 803 C CA . VAL A 1 102 ? -5.136 -2.261 11.370 1.00 84.44 102 VAL A CA 1
ATOM 804 C C . VAL A 1 102 ? -4.620 -1.018 12.089 1.00 84.44 102 VAL A C 1
ATOM 806 O O . VAL A 1 102 ? -5.176 0.074 11.953 1.00 84.44 102 VAL A O 1
ATOM 809 N N . ARG A 1 103 ? -3.522 -1.174 12.830 1.00 80.12 103 ARG A N 1
ATOM 810 C CA . ARG A 1 103 ? -2.738 -0.053 13.354 1.00 80.12 103 ARG A CA 1
ATOM 811 C C . ARG A 1 103 ? -1.613 0.271 12.376 1.00 80.12 103 ARG A C 1
ATOM 813 O O . ARG A 1 103 ? -0.873 -0.622 11.966 1.00 80.12 103 ARG A O 1
ATOM 820 N N . ALA A 1 104 ? -1.490 1.541 12.012 1.00 71.81 104 ALA A N 1
ATOM 821 C CA . ALA A 1 104 ? -0.345 2.044 11.265 1.00 71.81 104 ALA A CA 1
ATOM 822 C C . ALA A 1 104 ? 0.737 2.550 12.223 1.00 71.81 104 ALA A C 1
ATOM 824 O O . ALA A 1 104 ? 0.441 2.995 13.333 1.00 71.81 104 ALA A O 1
ATOM 825 N N . ILE A 1 105 ? 1.984 2.529 11.762 1.00 67.25 105 ILE A N 1
ATOM 826 C CA . ILE A 1 105 ? 3.027 3.384 12.330 1.00 67.25 105 ILE A CA 1
ATOM 827 C C . ILE A 1 105 ? 2.887 4.731 11.630 1.00 67.25 105 ILE A C 1
ATOM 829 O O . ILE A 1 105 ? 3.115 4.828 10.423 1.00 67.25 105 ILE A O 1
ATOM 833 N N . GLU A 1 106 ? 2.469 5.749 12.370 1.00 57.09 106 GLU A N 1
ATOM 834 C CA . GLU A 1 106 ? 2.278 7.096 11.838 1.00 57.09 106 GLU A CA 1
ATOM 835 C C . GLU A 1 106 ? 3.587 7.626 11.225 1.00 57.09 106 GLU A C 1
ATOM 837 O O . GLU A 1 106 ? 4.666 7.462 11.794 1.00 57.09 106 GLU A O 1
ATOM 842 N N . GLY A 1 107 ? 3.513 8.201 10.020 1.00 53.53 107 GLY A N 1
ATOM 843 C CA . GLY A 1 107 ? 4.695 8.671 9.285 1.00 53.53 107 GLY A CA 1
ATOM 844 C C . GLY A 1 107 ? 5.532 7.568 8.618 1.00 53.53 107 GLY A C 1
ATOM 845 O O . GLY A 1 107 ? 6.578 7.862 8.035 1.00 53.53 107 GLY A O 1
ATOM 846 N N . SER A 1 108 ? 5.092 6.306 8.653 1.00 57.41 108 SER A N 1
ATOM 847 C CA . SER A 1 108 ? 5.782 5.21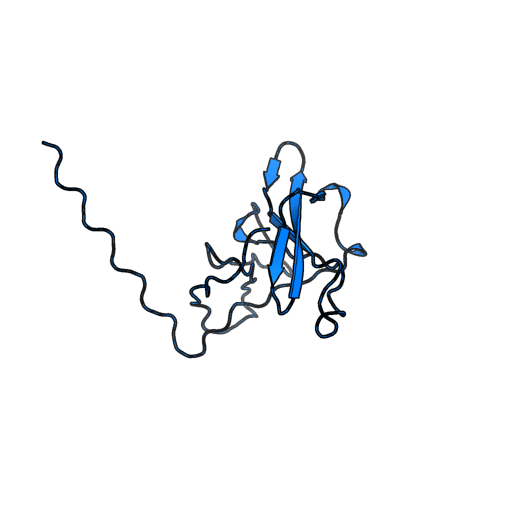6 7.961 1.00 57.41 108 SER A CA 1
ATOM 848 C C . SER A 1 108 ? 5.546 5.265 6.452 1.00 57.41 108 SER A C 1
ATOM 850 O O . SER A 1 108 ? 4.477 4.925 5.947 1.00 57.41 108 SER A O 1
ATOM 852 N N . TYR A 1 109 ? 6.598 5.596 5.702 1.00 60.28 109 TYR A N 1
ATOM 853 C CA . TYR A 1 109 ? 6.624 5.534 4.234 1.00 60.28 109 TYR A CA 1
ATOM 854 C C . TYR A 1 109 ? 6.370 4.127 3.671 1.00 60.28 109 TYR A C 1
ATOM 856 O O . TYR A 1 109 ? 6.031 3.978 2.495 1.00 60.28 109 TYR A O 1
ATOM 864 N N . PHE A 1 110 ? 6.499 3.096 4.510 1.00 62.88 110 PHE A N 1
ATOM 865 C CA . PHE A 1 110 ? 6.367 1.698 4.116 1.00 62.88 110 PHE A CA 1
ATOM 866 C C . PHE A 1 110 ? 4.918 1.216 4.067 1.00 62.88 110 PHE A C 1
ATOM 868 O O . PHE A 1 110 ? 4.666 0.206 3.419 1.00 62.88 110 PHE A O 1
ATOM 875 N N . GLY A 1 111 ? 3.990 1.909 4.746 1.00 64.75 111 GLY A N 1
ATOM 876 C CA . GLY A 1 111 ? 2.578 1.525 4.816 1.00 64.75 111 GLY A CA 1
ATOM 877 C C . GLY A 1 111 ? 2.375 0.103 5.341 1.00 64.75 111 GLY A C 1
ATOM 878 O O . GLY A 1 111 ? 1.621 -0.670 4.759 1.00 64.75 111 GLY A O 1
ATOM 879 N N . GLY A 1 112 ? 3.101 -0.258 6.402 1.00 76.12 112 GLY A N 1
ATOM 880 C CA . GLY A 1 112 ? 2.999 -1.569 7.038 1.00 76.12 112 GLY A CA 1
ATOM 881 C C . GLY A 1 112 ? 1.791 -1.677 7.972 1.00 76.12 112 GLY A C 1
ATOM 882 O O . GLY A 1 112 ? 1.352 -0.692 8.567 1.00 76.12 112 GLY A O 1
ATOM 883 N N . TRP A 1 113 ? 1.226 -2.879 8.044 1.00 76.00 113 TRP A N 1
ATOM 884 C CA . TRP A 1 113 ? -0.053 -3.173 8.684 1.00 76.00 113 TRP A CA 1
ATOM 885 C C . TRP A 1 113 ? 0.212 -3.956 9.972 1.00 76.00 113 TRP A C 1
ATOM 887 O O . TRP A 1 113 ? 0.849 -5.007 9.933 1.00 76.00 113 TRP A O 1
ATOM 897 N N . ILE A 1 114 ? -0.254 -3.451 11.116 1.00 75.94 114 ILE A N 1
ATOM 898 C CA . ILE A 1 114 ? -0.128 -4.134 12.411 1.00 75.94 114 ILE A CA 1
ATOM 899 C C . ILE A 1 114 ? -1.510 -4.623 12.859 1.00 75.94 114 ILE A C 1
ATOM 901 O O . ILE A 1 114 ? -2.401 -3.810 13.113 1.00 75.94 114 ILE A O 1
ATOM 905 N N . THR A 1 115 ? -1.652 -5.938 13.012 1.00 66.00 115 THR A N 1
ATOM 906 C CA . THR A 1 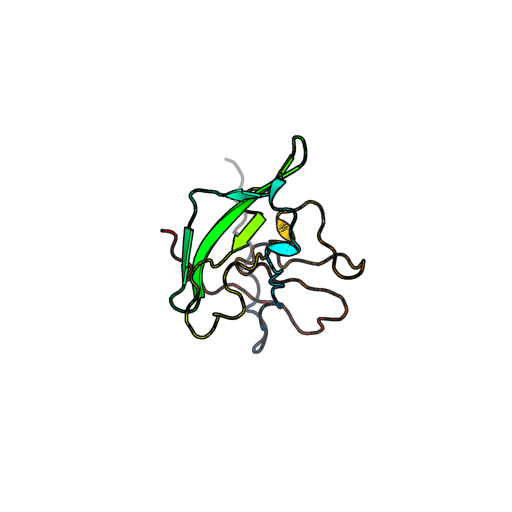115 ? -2.809 -6.632 13.612 1.00 66.00 115 THR A CA 1
ATOM 907 C C . THR A 1 115 ? -2.366 -7.415 14.858 1.00 66.00 115 THR A C 1
ATOM 909 O O . THR A 1 115 ? -1.170 -7.491 15.146 1.00 66.00 115 THR A O 1
ATOM 912 N N . GLN A 1 116 ? -3.293 -7.983 15.631 1.00 60.06 116 GLN A N 1
ATOM 913 C CA . GLN A 1 116 ? -3.014 -8.754 16.850 1.00 60.06 116 GLN A CA 1
ATOM 914 C C . GLN A 1 116 ? -2.231 -10.039 16.571 1.00 60.06 116 GLN A C 1
ATOM 916 O O . GLN A 1 116 ? -1.504 -10.503 17.448 1.00 60.06 116 GLN A O 1
ATOM 921 N N . GLU A 1 117 ? -2.340 -10.592 15.363 1.00 57.09 117 GLU A N 1
ATOM 922 C CA . GLU A 1 117 ? -1.593 -11.784 14.939 1.00 57.09 117 GLU A CA 1
ATOM 923 C C . GLU A 1 117 ? -0.169 -11.461 14.465 1.00 57.09 117 GLU A C 1
ATOM 925 O O . GLU A 1 117 ? 0.708 -12.328 14.450 1.00 57.09 117 GLU A O 1
ATOM 930 N N . ILE A 1 118 ? 0.101 -10.197 14.133 1.00 58.12 118 ILE A N 1
ATOM 931 C CA . ILE A 1 118 ? 1.434 -9.725 13.769 1.00 58.12 118 ILE A CA 1
ATOM 932 C C . ILE A 1 118 ? 2.119 -9.251 15.055 1.00 58.12 118 ILE A C 1
ATOM 934 O O . ILE A 1 118 ? 2.072 -8.080 15.419 1.00 58.12 118 ILE A O 1
ATOM 938 N N . LEU A 1 119 ? 2.744 -10.186 15.778 1.00 49.94 119 LEU A N 1
ATOM 939 C CA . LEU A 1 119 ? 3.447 -9.920 17.040 1.00 49.94 119 LEU A CA 1
ATOM 940 C C . LEU A 1 119 ? 4.964 -9.774 16.828 1.00 49.94 119 LEU A C 1
ATOM 942 O O . LEU A 1 119 ? 5.659 -10.723 16.469 1.00 49.94 119 LEU A O 1
ATOM 946 N N . GLY A 1 120 ? 5.490 -8.580 17.107 1.00 48.91 120 GLY A N 1
ATOM 947 C CA . GLY A 1 120 ? 6.919 -8.260 17.195 1.00 48.91 120 GLY A CA 1
ATOM 948 C C . GLY A 1 120 ? 7.125 -6.783 17.569 1.00 48.91 120 GLY A C 1
ATOM 949 O O . GLY A 1 120 ? 6.181 -6.006 17.461 1.00 48.91 120 GLY A O 1
ATOM 950 N N . PRO A 1 121 ? 8.304 -6.353 18.050 1.00 50.41 121 PRO A N 1
ATOM 951 C CA . PRO A 1 121 ? 8.545 -4.933 18.312 1.00 50.41 121 PRO A CA 1
ATOM 952 C C . PRO A 1 121 ? 8.624 -4.162 16.978 1.00 50.41 121 PRO A C 1
ATOM 954 O O . PRO A 1 121 ? 9.507 -4.440 16.165 1.00 50.41 121 PRO A O 1
ATOM 957 N N . PHE A 1 122 ? 7.698 -3.220 16.748 1.00 53.03 122 PHE A N 1
ATOM 958 C CA . PHE A 1 122 ? 7.562 -2.455 15.492 1.00 53.03 122 PHE A CA 1
ATOM 959 C C . PHE A 1 122 ? 7.997 -0.987 15.596 1.00 53.03 122 PHE A C 1
ATOM 961 O O . PHE A 1 122 ? 7.563 -0.162 14.798 1.00 53.03 122 PHE A O 1
ATOM 968 N N . ASP A 1 123 ? 8.849 -0.629 16.551 1.00 49.81 123 ASP A N 1
ATOM 969 C CA . ASP A 1 123 ? 9.465 0.697 16.546 1.00 49.81 123 ASP A CA 1
ATOM 970 C C . ASP A 1 123 ? 10.477 0.742 15.398 1.00 49.81 123 ASP A C 1
ATOM 972 O O . ASP A 1 123 ? 11.520 0.099 15.469 1.00 49.81 123 ASP A O 1
ATOM 976 N N . PHE A 1 124 ? 10.162 1.434 14.304 1.00 46.44 124 PHE A N 1
ATOM 977 C CA . PHE A 1 124 ? 11.081 1.636 13.186 1.00 46.44 124 PHE A CA 1
ATOM 978 C C . PHE A 1 124 ? 11.033 3.088 12.720 1.00 46.44 124 PHE A C 1
ATOM 980 O O . PHE A 1 124 ? 9.975 3.591 12.349 1.00 46.44 124 PHE A O 1
ATOM 987 N N . GLU A 1 125 ? 12.197 3.731 12.702 1.00 41.31 125 GLU A N 1
ATOM 988 C CA . GLU A 1 125 ? 12.412 5.024 12.057 1.00 41.31 125 GLU A CA 1
ATOM 989 C C . GLU A 1 125 ? 12.890 4.772 10.612 1.00 41.31 125 GLU A C 1
ATOM 991 O O . GLU A 1 125 ? 13.797 3.956 10.407 1.00 41.31 125 GLU A O 1
ATOM 996 N N . PRO A 1 126 ? 12.279 5.398 9.591 1.00 43.78 126 PRO A N 1
ATOM 997 C CA . PRO A 1 126 ? 12.563 5.089 8.194 1.00 43.78 126 PRO A CA 1
ATOM 998 C C . PRO A 1 126 ? 13.987 5.512 7.777 1.00 43.78 126 PRO A C 1
ATOM 1000 O O . PRO A 1 126 ? 14.361 6.662 8.007 1.00 43.78 126 PRO A O 1
ATOM 1003 N N . PRO A 1 127 ? 14.780 4.662 7.087 1.00 38.50 127 PRO A N 1
ATOM 1004 C CA . PRO A 1 127 ? 15.914 5.137 6.311 1.00 38.50 127 PRO A CA 1
ATOM 1005 C C . PRO A 1 127 ? 15.384 5.979 5.149 1.00 38.50 127 PRO A C 1
ATOM 1007 O O . PRO A 1 127 ? 14.503 5.564 4.394 1.00 38.50 127 PRO A O 1
ATOM 1010 N N . SER A 1 128 ? 15.916 7.187 5.042 1.00 44.44 128 SER A N 1
ATOM 1011 C CA . SER A 1 128 ? 15.514 8.222 4.101 1.00 44.44 128 SER A CA 1
ATOM 1012 C C . SER A 1 128 ? 16.068 7.974 2.697 1.00 44.44 128 SER A C 1
ATOM 1014 O O . SER A 1 128 ? 16.950 8.712 2.278 1.00 44.44 128 SER A O 1
ATOM 1016 N N . GLU A 1 129 ? 15.605 6.961 1.962 1.00 48.06 129 GLU A N 1
ATOM 1017 C CA . GLU A 1 129 ? 16.002 6.800 0.549 1.00 48.06 129 GLU A CA 1
ATOM 1018 C C . GLU A 1 129 ? 14.849 6.309 -0.342 1.00 48.06 129 GLU A C 1
ATOM 1020 O O . GLU A 1 129 ? 14.943 5.287 -1.020 1.00 48.06 129 GLU A O 1
ATOM 1025 N N . ASP A 1 130 ? 13.760 7.078 -0.372 1.00 48.31 130 ASP A N 1
ATOM 1026 C CA . ASP A 1 130 ? 12.889 7.166 -1.546 1.00 48.31 130 ASP A CA 1
ATOM 1027 C C . ASP A 1 130 ? 13.150 8.527 -2.198 1.00 48.31 130 ASP A C 1
ATOM 1029 O O . ASP A 1 130 ? 12.933 9.575 -1.588 1.00 48.31 130 ASP A O 1
ATOM 1033 N N . VAL A 1 131 ? 13.659 8.513 -3.429 1.00 52.12 131 VAL A N 1
ATOM 1034 C CA . VAL A 1 131 ? 13.855 9.736 -4.214 1.00 52.12 131 VAL A CA 1
ATOM 1035 C C . VAL A 1 131 ? 12.585 9.974 -5.023 1.00 52.12 131 VAL A C 1
ATOM 1037 O O . VAL A 1 131 ? 12.135 9.096 -5.768 1.00 52.12 131 VAL A O 1
ATOM 1040 N N . GLU A 1 132 ? 11.986 11.149 -4.841 1.00 56.75 132 GLU A N 1
ATOM 1041 C CA . GLU A 1 132 ? 10.859 11.596 -5.657 1.00 56.75 132 GLU A CA 1
ATOM 1042 C C . GLU A 1 132 ? 11.350 11.900 -7.081 1.00 56.75 132 GLU A C 1
ATOM 1044 O O . GLU A 1 132 ? 12.405 12.516 -7.251 1.00 56.75 132 GLU A O 1
ATOM 1049 N N . LEU A 1 133 ? 10.627 11.398 -8.087 1.00 49.56 133 LEU A N 1
ATOM 1050 C CA . LEU A 1 133 ? 10.964 11.557 -9.508 1.00 49.56 133 LEU A CA 1
ATOM 1051 C C . LEU A 1 133 ? 10.231 12.734 -10.149 1.00 49.56 133 LEU A C 1
ATOM 1053 O O . LEU A 1 133 ? 9.023 12.886 -9.860 1.00 49.56 133 LEU A O 1
#

Radius of gyration: 17.22 Å; chains: 1; bounding box: 36×52×39 Å

Foldseek 3Di:
DPPPPDPPPDPPDAAPPPADAADWDFAAPVVDPCVQWAWDPWWWQDPQFGIKTFTWGHDPPDIQGSQKIAACPTDPVPVVSHGTMTGQQVSDPFDDDPNFTWDHDPPDPNSHTDGPVRDDRNDDDDDPDTDID

Sequence (133 aa):
PPPPAAPPPPPPPPPPRGARPPPVYYIPRADVRMDHLRLTERRTWCVCRGVARYYDVEVGDAIAVQAAWSYPHPTPSLNEIKGYLAFYPDRVDSCFVDGERVRAIEGSYFGGWITQEILGPFDFEPPSEDVEL

Secondary structure (DSSP, 8-state):
-PPPPPPPPPPPPPPPTT--PPP---B-GGGS-GGGEEEEEEEEEETTTEEEEEEEEEETTEEEEEEEEEEEE--GGGGGGTT-EEE-GGGSS--EETTEEPBP-TT-TT---B-TTS-S----PPPS--EE-